Protein 1PCL (pdb70)

Structure (mmCIF, N/CA/C/O backbone):
data_1PCL
#
_entry.id   1PCL
#
_cell.length_a   38.790
_cell.length_b   91.140
_cell.length_c   102.990
_cell.angle_alpha   90.00
_cell.angle_beta   90.00
_cell.angle_gamma   90.00
#
_symmetry.space_group_name_H-M   'P 21 21 21'
#
loop_
_atom_site.group_PDB
_atom_site.id
_atom_site.type_symbol
_atom_site.label_atom_id
_atom_site.label_alt_id
_atom_site.label_comp_id
_atom_site.label_asym_id
_atom_site.label_entity_id
_atom_site.label_seq_id
_atom_site.pdbx_PDB_ins_code
_atom_site.Cartn_x
_atom_site.Cartn_y
_atom_site.Cartn_z
_atom_site.occupancy
_atom_site.B_iso_or_equiv
_atom_site.auth_seq_id
_atom_site.auth_comp_id
_atom_site.auth_asym_id
_atom_site.auth_atom_id
_atom_site.pdbx_PDB_model_num
ATOM 1 C CA . ALA A 1 1 ? -15.110 44.382 14.868 1.00 31.00 1 ALA A CA 1
ATOM 2 C CA . VAL A 1 2 ? -12.908 43.248 17.771 1.00 26.54 2 VAL A CA 1
ATOM 3 C CA . GLU A 1 3 ? -10.396 41.819 15.285 1.00 23.49 3 GLU A CA 1
ATOM 4 C CA . THR A 1 4 ? -10.022 45.378 13.994 1.00 16.61 4 THR A CA 1
ATOM 5 C CA . ASP A 1 5 ? -9.525 46.908 17.414 1.00 16.33 5 ASP A CA 1
ATOM 6 C CA . ALA A 1 6 ? -6.196 48.595 18.164 1.00 12.66 6 ALA A CA 1
ATOM 7 C CA . ALA A 1 7 ? -4.363 49.020 21.476 1.00 6.57 7 ALA A CA 1
ATOM 8 C CA . THR A 1 8 ? -5.959 51.825 23.493 1.00 8.34 8 THR A CA 1
ATOM 9 C CA . THR A 1 9 ? -3.881 51.515 26.700 1.00 4.32 9 THR A CA 1
ATOM 10 C CA . GLY A 1 10 ? -0.184 51.565 27.616 1.00 5.29 10 GLY A CA 1
ATOM 11 C CA . TRP A 1 11 ? 3.026 52.063 25.650 1.00 4.22 11 TRP A CA 1
ATOM 12 C CA . ALA A 1 12 ? 1.584 50.148 22.683 1.00 2.01 12 ALA A CA 1
ATOM 13 C CA . THR A 1 13 ? -0.470 53.314 21.986 1.00 7.35 13 THR A CA 1
ATOM 14 C CA . GLN A 1 14 ? 2.696 55.392 21.508 1.00 7.17 14 GLN A CA 1
ATOM 15 C CA . ASN A 1 15 ? 5.021 55.635 18.485 1.00 12.44 15 ASN A CA 1
ATOM 16 C CA . GLY A 1 16 ? 1.904 55.920 16.349 1.00 14.14 16 GLY A CA 1
ATOM 17 C CA . GLY A 1 17 ? -0.061 53.151 18.086 1.00 10.06 17 GLY A CA 1
ATOM 18 C CA . THR A 1 18 ? -0.495 49.400 17.588 1.00 6.91 18 THR A CA 1
ATOM 19 C CA . THR A 1 19 ? -3.158 48.386 15.079 1.00 6.52 19 THR A CA 1
ATOM 20 C CA . GLY A 1 20 ? -1.835 45.005 13.908 1.00 8.63 20 GLY A CA 1
ATOM 21 C CA . GLY A 1 21 ? -3.347 43.951 10.589 1.00 9.02 21 GLY A CA 1
ATOM 22 C CA . ALA A 1 22 ? -6.528 45.989 11.100 1.00 11.82 22 ALA A CA 1
ATOM 23 C CA . LY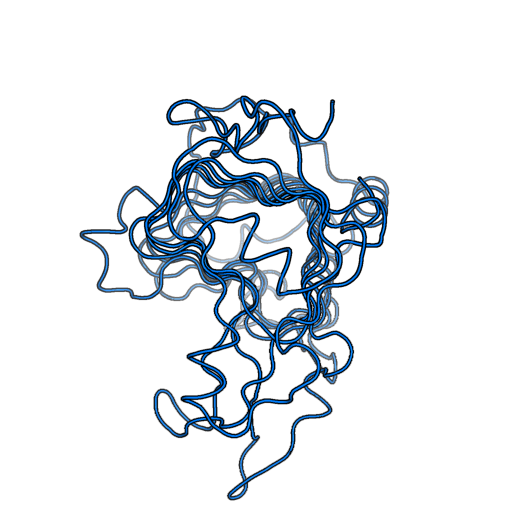S A 1 23 ? -6.486 47.425 7.567 1.00 15.28 23 LYS A CA 1
ATOM 24 C CA . ALA A 1 24 ? -6.623 43.950 6.037 1.00 12.11 24 ALA A CA 1
ATOM 25 C CA . ALA A 1 25 ? -9.190 43.334 3.298 1.00 21.24 25 ALA A CA 1
ATOM 26 C CA . LYS A 1 26 ? -10.326 40.062 4.882 1.00 25.62 26 LYS A CA 1
ATOM 27 C CA . ALA A 1 27 ? -9.500 37.811 7.876 1.00 19.80 27 ALA A CA 1
ATOM 28 C CA . VAL A 1 28 ? -8.391 34.186 7.374 1.00 14.94 28 VAL A CA 1
ATOM 29 C CA . GLU A 1 29 ? -9.431 31.337 9.700 1.00 14.43 29 GLU A CA 1
ATOM 30 C CA . VAL A 1 30 ? -6.943 28.599 10.534 1.00 12.42 30 VAL A CA 1
ATOM 31 C CA . LYS A 1 31 ? -7.348 25.247 12.321 1.00 14.37 31 LYS A CA 1
ATOM 32 C CA . ASN A 1 32 ? -3.929 23.688 11.813 1.00 10.21 32 ASN A CA 1
ATOM 33 C CA . ILE A 1 33 ? -0.239 24.535 11.490 1.00 13.77 33 ILE A CA 1
ATOM 34 C CA . SER A 1 34 ? -0.171 24.317 7.670 1.00 18.57 34 SER A CA 1
ATOM 35 C CA . ASP A 1 35 ? -2.969 26.841 7.243 1.00 15.89 35 ASP A CA 1
ATOM 36 C CA . PHE A 1 36 ? -1.393 29.025 9.921 1.00 11.77 36 PHE A CA 1
ATOM 37 C CA . LYS A 1 37 ? 2.009 29.337 8.244 1.00 15.12 37 LYS A CA 1
ATOM 38 C CA . LYS A 1 38 ? 0.374 29.893 4.829 1.00 15.67 38 LYS A CA 1
ATOM 39 C CA . ALA A 1 39 ? -1.805 32.674 6.244 1.00 11.16 39 ALA A CA 1
ATOM 40 C CA . LEU A 1 40 ? 1.280 34.367 7.716 1.00 11.07 40 LEU A CA 1
ATOM 41 C CA . ASN A 1 41 ? 2.846 34.295 4.239 1.00 9.55 41 ASN A CA 1
ATOM 42 C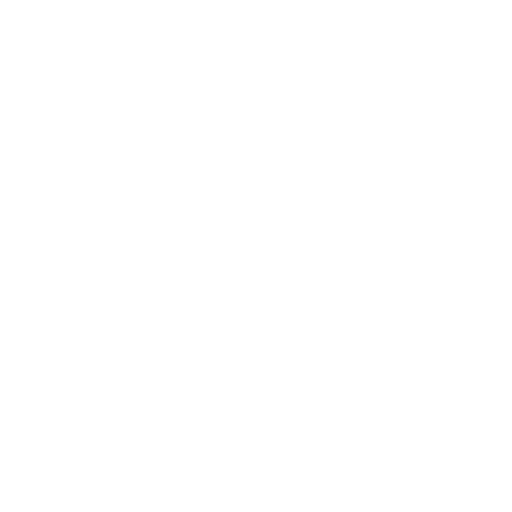 CA . GLY A 1 42 ? 6.381 34.253 5.604 1.00 7.71 42 GLY A CA 1
ATOM 43 C CA . THR A 1 43 ? 7.722 37.787 5.966 1.00 6.72 43 THR A CA 1
ATOM 44 C CA . ASP A 1 44 ? 4.817 39.558 4.267 1.00 5.52 44 ASP A CA 1
ATOM 45 C CA . SER A 1 45 ? 4.526 43.038 5.839 1.00 2.87 45 SER A CA 1
ATOM 46 C CA . SER A 1 46 ? 1.058 43.470 4.348 1.00 6.37 46 SER A CA 1
ATOM 47 C CA . ALA A 1 47 ? -1.794 43.887 6.856 1.00 9.99 47 ALA A CA 1
ATOM 48 C CA . LYS A 1 48 ? -3.142 40.473 7.869 1.00 8.83 48 LYS A CA 1
ATOM 49 C CA . ILE A 1 49 ? -5.812 39.193 10.287 1.00 9.28 49 ILE A CA 1
ATOM 50 C CA . ILE A 1 50 ? -5.630 35.514 11.266 1.00 12.40 50 ILE A CA 1
ATOM 51 C CA . LYS A 1 51 ? -8.478 34.024 13.271 1.00 15.27 51 LYS A CA 1
ATOM 52 C CA . VAL A 1 52 ? -7.559 30.808 15.085 1.00 13.25 52 VAL A CA 1
ATOM 53 C CA . THR A 1 53 ? -10.759 28.744 15.106 1.00 12.86 53 THR A CA 1
ATOM 54 C CA . GLY A 1 54 ? -9.149 25.509 16.300 1.00 13.28 54 GLY A CA 1
ATOM 55 C CA . PRO A 1 55 ? -6.209 24.319 18.479 1.00 15.23 55 PRO A CA 1
ATOM 56 C CA . ILE A 1 56 ? -2.954 24.452 16.536 1.00 12.60 56 ILE A CA 1
ATOM 57 C CA . ASP A 1 57 ? -0.429 21.727 17.298 1.00 7.93 57 ASP A CA 1
ATOM 58 C CA . ILE A 1 58 ? 2.738 23.351 15.944 1.00 5.12 58 ILE A CA 1
ATOM 59 C CA . SER A 1 59 ? 4.505 19.966 15.647 1.00 9.88 59 SER A CA 1
ATOM 60 C CA . GLY A 1 60 ? 1.780 18.858 13.251 1.00 11.37 60 GLY A CA 1
ATOM 61 C CA . GLY A 1 61 ? 1.435 15.561 15.111 1.00 12.94 61 GLY A CA 1
ATOM 62 C CA . LYS A 1 62 ? 5.116 14.729 14.664 1.00 13.64 62 LYS A CA 1
ATOM 63 C CA . ALA A 1 63 ? 7.119 14.870 17.901 1.00 11.09 63 ALA A CA 1
ATOM 64 C CA . TYR A 1 64 ? 10.576 16.455 17.646 1.00 14.86 64 TYR A CA 1
ATOM 65 C CA . THR A 1 65 ? 13.424 13.988 17.264 1.00 23.70 65 THR A CA 1
ATOM 66 C CA . SER A 1 66 ? 16.368 16.328 17.966 1.00 18.90 66 SER A CA 1
ATOM 67 C CA . PHE A 1 67 ? 17.389 19.924 18.748 1.00 18.27 67 PHE A CA 1
ATOM 68 C CA . ASP A 1 68 ? 17.865 20.822 15.089 1.00 20.66 68 ASP A CA 1
ATOM 69 C CA . ASP A 1 69 ? 14.478 19.279 14.266 1.00 13.31 69 ASP A CA 1
ATOM 70 C CA . GLN A 1 70 ? 12.748 21.239 16.996 1.00 11.89 70 GLN A CA 1
ATOM 71 C CA . LYS A 1 71 ? 14.674 24.395 16.082 1.00 14.98 71 LYS A CA 1
ATOM 72 C CA . ALA A 1 72 ? 13.660 24.075 12.447 1.00 13.93 72 ALA A CA 1
ATOM 73 C CA . ARG A 1 73 ? 10.016 23.204 13.032 1.00 13.13 73 ARG A CA 1
ATOM 74 C CA . SER A 1 74 ? 8.721 24.818 16.233 1.00 8.40 74 SER A CA 1
ATOM 75 C CA . GLN A 1 75 ? 9.802 28.427 15.847 1.00 5.60 75 GLN A CA 1
ATOM 76 C CA . ILE A 1 76 ? 6.975 30.321 14.117 1.00 7.46 76 ILE A CA 1
ATOM 77 C CA . SER A 1 77 ? 7.982 33.828 12.971 1.00 9.20 77 SER A CA 1
ATOM 78 C CA . ILE A 1 78 ? 5.223 36.435 12.922 1.00 5.38 78 ILE A CA 1
ATOM 79 C CA . PRO A 1 79 ? 5.670 39.291 10.397 1.00 4.33 79 PRO A CA 1
ATOM 80 C CA . SER A 1 80 ? 4.835 43.021 10.507 1.00 2.63 80 SER A CA 1
ATOM 81 C CA . ASN A 1 81 ? 1.260 44.335 10.621 1.00 2.43 81 ASN A CA 1
ATOM 82 C CA . THR A 1 82 ? -0.311 41.139 11.870 1.00 2.59 82 THR A CA 1
ATOM 83 C CA . THR A 1 83 ? -3.206 40.323 14.165 1.00 5.90 83 THR A CA 1
ATOM 84 C CA . ILE A 1 84 ? -3.723 36.764 15.428 1.00 5.76 84 ILE A CA 1
ATOM 85 C CA . ILE A 1 85 ? -6.897 36.370 17.408 1.00 5.75 85 ILE A CA 1
ATOM 86 C CA . GLY A 1 86 ? -8.419 33.203 18.804 1.00 6.13 86 GLY A CA 1
ATOM 87 C CA . VAL A 1 87 ? -12.119 32.507 18.422 1.00 11.24 87 VAL A CA 1
ATOM 88 C CA . GLY A 1 88 ? -13.611 31.943 21.852 1.00 15.93 88 GLY A CA 1
ATOM 89 C CA . SER A 1 89 ? -11.702 29.174 23.598 1.00 12.74 89 SER A CA 1
ATOM 90 C CA . ASN A 1 90 ? -10.293 27.650 20.397 1.00 9.31 90 ASN A CA 1
ATOM 91 C CA . GLY A 1 91 ? -7.059 29.653 20.026 1.00 8.18 91 GLY A CA 1
ATOM 92 C CA . LYS A 1 92 ? -4.742 27.087 21.645 1.00 8.58 92 LYS A CA 1
ATOM 93 C CA . PHE A 1 93 ? -1.084 26.631 20.667 1.00 7.84 93 PHE A CA 1
ATOM 94 C CA . THR A 1 94 ? 1.026 23.638 21.635 1.00 5.63 94 THR A CA 1
ATOM 95 C CA . ASN A 1 95 ? 4.545 22.367 20.970 1.00 8.35 95 ASN A CA 1
ATOM 96 C CA . GLY A 1 96 ? 6.176 25.552 19.717 1.00 8.95 96 GLY A CA 1
ATOM 97 C CA . SER A 1 97 ? 7.121 29.221 20.021 1.00 7.57 97 SER A CA 1
ATOM 98 C CA . LEU A 1 98 ? 5.681 32.420 18.567 1.00 7.36 98 LEU A CA 1
ATOM 99 C CA . VAL A 1 99 ? 8.608 34.618 17.488 1.00 3.74 99 VAL A CA 1
ATOM 100 C CA . ILE A 1 100 ? 8.052 38.320 16.901 1.00 4.11 100 ILE A CA 1
ATOM 101 C CA . LYS A 1 101 ? 11.517 39.288 15.698 1.00 3.84 101 LYS A CA 1
ATOM 102 C CA . GLY A 1 102 ? 12.633 42.424 13.890 1.00 5.28 102 GLY A CA 1
ATOM 103 C CA . VAL A 1 103 ? 9.069 43.409 13.082 1.00 3.92 103 VAL A CA 1
ATOM 104 C CA . LYS A 1 104 ? 6.594 46.159 13.924 1.00 10.07 104 LYS A CA 1
ATOM 105 C CA . ASN A 1 105 ? 2.908 46.574 14.796 1.00 5.32 105 ASN A CA 1
ATOM 106 C CA . VAL A 1 106 ? 1.690 43.134 15.931 1.00 4.02 106 VAL A CA 1
ATOM 107 C CA . ILE A 1 107 ? -1.331 42.114 17.957 1.00 4.97 107 ILE A CA 1
ATOM 108 C CA . LEU A 1 108 ? -1.896 38.816 19.744 1.00 6.70 108 LEU A CA 1
ATOM 109 C CA . ARG A 1 109 ? -5.248 38.366 21.466 1.00 6.54 109 ARG A CA 1
ATOM 110 C CA . ASN A 1 110 ? -7.343 35.691 23.138 1.00 6.27 110 ASN A CA 1
ATOM 111 C CA . LEU A 1 111 ? -4.796 32.866 22.758 1.00 7.35 111 LEU A CA 1
ATOM 112 C CA . TYR A 1 112 ? -3.641 30.029 25.056 1.00 6.91 112 TYR A CA 1
ATOM 113 C CA . ILE A 1 113 ? 0.025 29.048 24.606 1.00 9.98 113 ILE A CA 1
ATOM 114 C CA . GLU A 1 114 ? 1.340 26.008 26.424 1.00 7.20 114 GLU A CA 1
ATOM 115 C CA . THR A 1 115 ? 5.091 26.342 26.950 1.00 4.49 115 THR A CA 1
ATOM 116 C CA . PRO A 1 116 ? 7.230 24.159 24.641 1.00 6.16 116 PRO A CA 1
ATOM 117 C CA . VAL A 1 117 ? 9.308 21.319 26.007 1.00 9.02 117 VAL A CA 1
ATOM 118 C CA . ASP A 1 118 ? 12.901 21.137 24.829 1.00 11.17 118 ASP A CA 1
ATOM 119 C CA . VAL A 1 119 ? 13.461 17.518 23.550 1.00 17.47 119 VAL A CA 1
ATOM 120 C CA . ALA A 1 120 ? 17.231 17.832 23.971 1.00 19.25 120 ALA A CA 1
ATOM 121 C CA . PRO A 1 121 ? 18.127 19.880 27.081 1.00 23.50 121 PRO A CA 1
ATOM 122 C CA . HIS A 1 122 ? 21.731 21.281 26.798 1.00 33.20 122 HIS A CA 1
ATOM 123 C CA . TYR A 1 123 ? 24.032 21.163 29.866 1.00 33.86 123 TYR A CA 1
ATOM 124 C CA . GLU A 1 124 ? 26.290 23.525 31.870 1.00 37.58 124 GLU A CA 1
ATOM 125 C CA . SER A 1 125 ? 25.884 26.499 29.476 1.00 42.23 125 SER A CA 1
ATOM 126 C CA . GLY A 1 126 ? 24.714 28.446 32.434 1.00 42.09 126 GLY A CA 1
ATOM 127 C CA . ASP A 1 127 ? 24.780 25.485 34.802 1.00 38.31 127 ASP A CA 1
ATOM 128 C CA . GLY A 1 128 ? 22.923 22.269 35.133 1.00 32.07 128 GLY A CA 1
ATOM 129 C CA . TRP A 1 129 ? 20.349 21.597 32.452 1.00 28.26 129 TRP A CA 1
ATOM 130 C CA . ASN A 1 130 ? 18.242 24.223 30.692 1.00 24.26 130 ASN A CA 1
ATOM 131 C CA . ALA A 1 131 ? 15.972 24.358 27.652 1.00 18.19 131 ALA A CA 1
ATOM 132 C CA . GLU A 1 132 ? 16.459 26.844 24.834 1.00 14.39 132 GLU A CA 1
ATOM 133 C CA . TRP A 1 133 ? 12.863 27.594 23.732 1.00 11.03 133 TRP A CA 1
ATOM 134 C CA . ASP A 1 134 ? 10.237 29.936 25.191 1.00 8.84 134 ASP A CA 1
ATOM 135 C CA . ALA A 1 135 ? 6.463 30.293 24.746 1.00 6.51 135 ALA A CA 1
ATOM 136 C CA . ALA A 1 136 ? 6.644 33.772 23.130 1.00 6.58 136 ALA A CA 1
ATOM 137 C CA . VAL A 1 137 ? 9.498 36.131 22.139 1.00 6.56 137 VAL A CA 1
ATOM 138 C CA . ILE A 1 138 ? 9.577 39.842 21.283 1.00 4.65 138 ILE A CA 1
ATOM 139 C CA . ASP A 1 139 ? 13.026 40.308 19.750 1.00 6.04 139 ASP A CA 1
ATOM 140 C CA . ASN A 1 140 ? 13.912 43.721 18.314 1.00 6.27 140 ASN A CA 1
ATOM 141 C CA . SER A 1 141 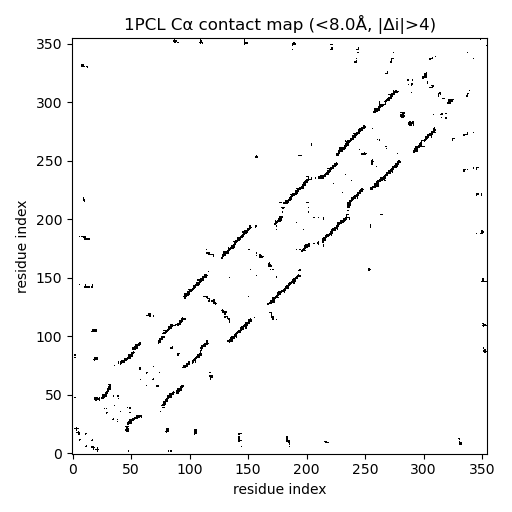? 10.263 44.538 17.554 1.00 3.39 141 SER A CA 1
ATOM 142 C CA . THR A 1 142 ? 8.177 47.640 18.322 1.00 4.45 142 THR A CA 1
ATOM 143 C CA . ASN A 1 143 ? 4.460 48.271 18.902 1.00 6.85 143 ASN A CA 1
ATOM 144 C CA . VAL A 1 144 ? 3.294 44.875 20.131 1.00 5.43 144 VAL A CA 1
ATOM 145 C CA . TRP A 1 145 ? 0.041 44.234 22.009 1.00 2.93 145 TRP A CA 1
ATOM 146 C CA . VAL A 1 146 ? -0.414 40.960 23.965 1.00 2.64 146 VAL A CA 1
ATOM 147 C CA . ASP A 1 147 ? -3.984 40.871 25.274 1.00 3.06 147 ASP A CA 1
ATOM 148 C CA . HIS A 1 148 ? -6.108 38.139 26.878 1.00 2.00 148 HIS A CA 1
ATOM 149 C CA . VAL A 1 149 ? -3.332 35.586 26.472 1.00 3.80 149 VAL A CA 1
ATOM 150 C CA . THR A 1 150 ? -2.728 32.623 28.791 1.00 3.50 150 THR A CA 1
ATOM 151 C CA . ILE A 1 151 ? 0.716 31.024 28.937 1.00 2.00 151 ILE A CA 1
ATOM 152 C CA . SER A 1 152 ? 1.103 27.969 31.147 1.00 5.58 152 SER A CA 1
ATOM 153 C CA . ASP A 1 153 ? 3.174 24.789 31.473 1.00 8.43 153 ASP A CA 1
ATOM 154 C CA . GLY A 1 154 ? -0.145 23.006 30.958 1.00 11.00 154 GLY A CA 1
ATOM 155 C CA . SER A 1 155 ? 0.149 19.238 30.784 1.00 17.21 155 SER A CA 1
ATOM 156 C CA . PHE A 1 156 ? 3.877 19.188 31.480 1.00 15.39 156 PHE A CA 1
ATOM 157 C CA . THR A 1 157 ? 4.418 20.947 34.766 1.00 13.69 157 THR A CA 1
ATOM 158 C CA . ASP A 1 158 ? 7.929 21.018 36.277 1.00 16.76 158 ASP A CA 1
ATOM 159 C CA . ASP A 1 159 ? 7.200 18.350 38.861 1.00 22.24 159 ASP A CA 1
ATOM 160 C CA . LYS A 1 160 ? 7.198 15.939 35.895 1.00 23.16 160 LYS A CA 1
ATOM 161 C CA . TYR A 1 161 ? 10.839 16.707 34.980 1.00 24.49 161 TYR A CA 1
ATOM 162 C CA . THR A 1 162 ? 13.265 13.733 34.942 1.00 30.21 162 THR A CA 1
ATOM 163 C CA . THR A 1 163 ? 16.863 13.380 36.029 1.00 34.63 163 THR A CA 1
ATOM 164 C CA . LYS A 1 164 ? 20.053 12.782 34.042 1.00 34.88 164 LYS A CA 1
ATOM 165 C CA . ASP A 1 165 ? 23.588 12.461 35.383 1.00 37.72 165 ASP A CA 1
ATOM 166 C CA . GLY A 1 166 ? 22.127 13.032 38.817 1.00 35.45 166 GLY A CA 1
ATOM 167 C CA . GLU A 1 167 ? 20.786 16.417 37.818 1.00 33.81 167 GLU A CA 1
ATOM 168 C CA . LYS A 1 168 ? 17.337 17.890 37.131 1.00 29.74 168 LYS A CA 1
ATOM 169 C CA . TYR A 1 169 ? 16.673 17.514 33.404 1.00 20.96 169 TYR A CA 1
ATOM 170 C CA . VAL A 1 170 ? 15.028 20.930 32.738 1.00 18.35 170 VAL A CA 1
ATOM 171 C CA . GLN A 1 171 ? 12.937 21.122 29.574 1.00 15.25 171 GLN A CA 1
ATOM 172 C CA . HIS A 1 172 ? 11.192 24.491 30.045 1.00 11.76 172 HIS A CA 1
ATOM 173 C CA . ASP A 1 173 ? 12.646 27.990 29.675 1.00 12.57 173 ASP A CA 1
ATOM 174 C CA . GLY A 1 174 ? 10.911 31.385 29.550 1.00 7.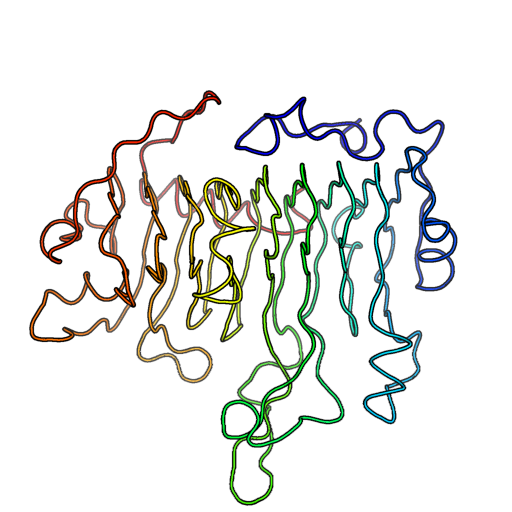88 174 GLY A CA 1
ATOM 175 C CA . ALA A 1 175 ? 7.235 32.139 29.081 1.00 4.41 175 ALA A CA 1
ATOM 176 C CA . LEU A 1 176 ? 7.662 35.529 27.386 1.00 5.67 176 LEU A CA 1
ATOM 177 C CA . ASP A 1 177 ? 10.972 37.209 26.554 1.00 6.83 177 ASP A CA 1
ATOM 178 C CA . ILE A 1 178 ? 11.276 40.871 25.506 1.00 3.61 178 ILE A CA 1
ATOM 179 C CA . LYS A 1 179 ? 14.723 41.922 24.336 1.00 6.33 179 LYS A CA 1
ATOM 180 C CA . LYS A 1 180 ? 17.121 43.601 21.923 1.00 4.88 180 LYS A CA 1
ATOM 181 C CA . GLY A 1 181 ? 15.748 47.090 21.417 1.00 3.70 181 GLY A CA 1
ATOM 182 C CA . SER A 1 182 ? 12.090 46.028 21.612 1.00 4.64 182 SER A CA 1
ATOM 183 C CA . ASP A 1 183 ? 9.838 48.871 22.695 1.00 4.93 183 ASP A CA 1
ATOM 184 C CA . TYR A 1 184 ? 6.256 50.144 22.955 1.00 8.03 184 TYR A CA 1
ATOM 185 C CA . VAL A 1 185 ? 4.626 47.047 24.457 1.00 5.26 185 VAL A CA 1
ATOM 186 C CA . THR A 1 186 ? 1.359 46.536 26.322 1.00 5.14 186 THR A CA 1
ATOM 187 C CA . ILE A 1 187 ? 0.375 43.284 27.991 1.00 4.70 187 ILE A CA 1
ATOM 188 C CA . SER A 1 188 ? -3.175 43.287 29.297 1.00 2.00 188 SER A CA 1
ATOM 189 C CA . TYR A 1 189 ? -5.837 40.926 30.652 1.00 4.30 189 TYR A CA 1
ATOM 190 C CA . SER A 1 190 ? -3.439 38.016 30.423 1.00 2.01 190 SER A CA 1
ATOM 191 C CA . ARG A 1 191 ? -2.624 35.133 32.716 1.00 2.01 191 ARG A CA 1
ATOM 192 C CA . PHE A 1 192 ? 0.858 33.791 33.314 1.00 5.23 192 PHE A CA 1
ATOM 193 C CA . GLU A 1 193 ? 0.637 30.700 35.520 1.00 7.20 193 GLU A CA 1
ATOM 194 C CA . LEU A 1 194 ? 2.384 27.489 36.527 1.00 7.14 194 LEU A CA 1
ATOM 195 C CA . HIS A 1 195 ? 5.873 28.320 35.330 1.00 4.82 195 HIS A CA 1
ATOM 196 C CA . ASP A 1 196 ? 9.374 28.925 36.711 1.00 6.42 196 ASP A CA 1
ATOM 197 C CA . LYS A 1 197 ? 11.391 31.600 34.822 1.00 7.29 197 LYS A CA 1
ATOM 198 C CA . THR A 1 198 ? 8.478 33.691 33.472 1.00 4.32 198 THR A CA 1
ATOM 199 C CA . ILE A 1 199 ? 9.141 37.212 31.933 1.00 7.09 199 ILE A CA 1
ATOM 200 C CA . LEU A 1 200 ? 12.647 38.436 31.089 1.00 5.73 200 LEU A CA 1
ATOM 201 C CA . ILE A 1 201 ? 12.973 41.966 29.740 1.00 2.24 201 ILE A CA 1
ATOM 202 C CA . GLY A 1 202 ? 16.560 42.782 28.812 1.00 2.01 202 GLY A CA 1
ATOM 203 C CA . HIS A 1 203 ? 18.717 39.769 28.025 1.00 8.18 203 HIS A CA 1
ATOM 204 C CA . SER A 1 204 ? 22.176 41.132 28.890 1.00 7.70 204 SER A CA 1
ATOM 205 C CA . ASP A 1 205 ? 23.573 43.719 31.294 1.00 16.95 205 ASP A CA 1
ATOM 206 C CA . SER A 1 206 ? 26.039 44.689 28.576 1.00 14.23 206 SER A CA 1
ATOM 207 C CA . ASN A 1 207 ? 23.405 45.501 25.923 1.00 11.62 207 ASN A CA 1
ATOM 208 C CA . GLY A 1 208 ? 23.092 49.098 27.135 1.00 11.79 208 GLY A CA 1
ATOM 209 C CA . SER A 1 209 ? 23.881 50.621 23.734 1.00 17.37 209 SER A CA 1
ATOM 210 C CA . GLN A 1 210 ? 20.804 48.990 22.165 1.00 10.59 210 GLN A CA 1
ATOM 211 C CA . ASP A 1 211 ? 18.502 48.686 25.200 1.00 4.53 211 ASP A CA 1
ATOM 212 C CA . SER A 1 212 ? 18.864 52.008 27.012 1.00 7.87 212 SER A CA 1
ATOM 213 C CA . GLY A 1 213 ? 15.736 54.113 26.856 1.00 9.15 213 GLY A CA 1
ATOM 214 C CA . LYS A 1 214 ? 13.745 51.316 25.194 1.00 8.50 214 LYS A CA 1
ATOM 215 C CA . LEU A 1 215 ? 12.107 48.171 26.606 1.00 5.25 215 LEU A CA 1
ATOM 216 C CA . ARG A 1 216 ? 9.129 50.185 27.816 1.00 6.44 216 ARG A CA 1
ATOM 217 C CA . VAL A 1 217 ? 6.323 47.785 28.738 1.00 4.35 217 VAL A CA 1
ATOM 218 C CA . THR A 1 218 ? 2.921 48.276 30.386 1.00 4.85 218 THR A CA 1
ATOM 219 C CA . PHE A 1 219 ? 1.231 45.548 32.431 1.00 3.48 219 PHE A CA 1
ATOM 220 C CA . HIS A 1 220 ? -2.388 45.930 33.472 1.00 3.45 220 HIS A CA 1
ATOM 221 C CA . ASN A 1 221 ? -5.256 43.689 34.521 1.00 2.00 221 ASN A CA 1
ATOM 222 C CA . ASN A 1 222 ? -2.992 40.630 34.350 1.00 4.56 222 ASN A CA 1
ATOM 223 C CA . VAL A 1 223 ? -2.684 37.689 36.740 1.00 6.32 223 VAL A CA 1
ATOM 224 C CA . PHE A 1 224 ? 0.563 36.016 37.811 1.00 6.62 224 PHE A CA 1
ATOM 225 C CA . ASP A 1 225 ? -0.306 32.767 39.510 1.00 7.87 225 ASP A CA 1
ATOM 226 C CA . ARG A 1 226 ? 2.186 30.157 40.710 1.00 6.58 226 ARG A CA 1
ATOM 227 C CA . VAL A 1 227 ? 5.162 31.461 38.733 1.00 5.05 227 VAL A CA 1
ATOM 228 C CA . THR A 1 228 ? 8.473 31.294 40.608 1.00 11.03 228 THR A CA 1
ATOM 229 C CA . GLU A 1 229 ? 10.277 34.381 39.329 1.00 7.51 229 GLU A CA 1
ATOM 230 C CA . ARG A 1 230 ? 10.498 37.190 36.753 1.00 6.56 230 ARG A CA 1
ATOM 231 C CA . ALA A 1 231 ? 7.113 38.967 36.797 1.00 5.43 231 ALA A CA 1
ATOM 232 C CA . PRO A 1 232 ? 9.044 40.714 35.331 1.00 4.92 232 PRO A CA 1
ATOM 233 C CA . ARG A 1 233 ? 12.804 40.833 35.730 1.00 8.67 233 ARG A CA 1
ATOM 234 C CA . VAL A 1 234 ? 14.141 43.887 33.902 1.00 5.95 234 VAL A CA 1
ATOM 235 C CA . ARG A 1 235 ? 17.433 45.344 32.657 1.00 2.00 235 ARG A CA 1
ATOM 236 C CA . PHE A 1 236 ? 17.404 48.805 31.059 1.00 3.81 236 PHE A CA 1
ATOM 237 C CA . GLY A 1 237 ? 13.606 48.778 30.781 1.00 6.01 237 GLY A CA 1
ATOM 238 C CA . SER A 1 238 ? 11.057 51.023 32.364 1.00 6.36 238 SER A CA 1
ATOM 239 C CA . ILE A 1 239 ? 8.059 49.070 33.554 1.00 3.48 239 ILE A CA 1
ATOM 240 C CA . HIS A 1 240 ? 4.646 50.348 34.553 1.00 2.00 240 HIS A CA 1
ATOM 241 C CA . ALA A 1 241 ? 2.446 47.752 36.244 1.00 2.47 241 ALA A CA 1
ATOM 242 C CA . TYR A 1 242 ? -1.027 48.691 37.494 1.00 5.25 242 TYR A CA 1
ATOM 243 C CA . ASN A 1 243 ? -4.079 46.741 38.602 1.00 5.26 243 ASN A CA 1
ATOM 244 C CA . ASN A 1 244 ? -2.427 43.313 38.493 1.00 3.20 244 ASN A CA 1
ATOM 245 C CA . VAL A 1 245 ? -2.841 40.306 40.770 1.00 4.46 245 VAL A CA 1
ATOM 246 C CA . TYR A 1 246 ? 0.094 38.260 42.085 1.00 2.46 246 TYR A CA 1
ATOM 247 C CA . LEU A 1 247 ? -0.712 34.869 43.629 1.00 5.47 247 LEU A CA 1
ATOM 248 C CA . GLY A 1 248 ? 1.929 32.680 45.215 1.00 6.00 248 GLY A CA 1
ATOM 249 C CA . ASP A 1 249 ? 3.332 30.579 48.031 1.00 9.24 249 ASP A CA 1
ATOM 250 C CA . VAL A 1 250 ? 6.978 30.417 49.073 1.00 9.48 250 VAL A CA 1
ATOM 251 C CA . LYS A 1 251 ? 6.240 26.902 50.346 1.00 14.82 251 LYS A CA 1
ATOM 252 C CA . HIS A 1 252 ? 4.674 25.708 47.069 1.00 12.48 252 HIS A CA 1
ATOM 253 C CA . SER A 1 253 ? 5.958 22.268 46.095 1.00 18.65 253 SER A CA 1
ATOM 254 C CA . VAL A 1 254 ? 6.128 22.802 42.314 1.00 16.38 254 VAL A CA 1
ATOM 255 C CA . TYR A 1 255 ? 6.465 26.538 41.655 1.00 10.79 255 TYR A CA 1
ATOM 256 C CA . PRO A 1 256 ? 7.759 28.140 44.905 1.00 12.06 256 PRO A CA 1
ATOM 257 C CA . TYR A 1 257 ? 7.467 31.934 44.974 1.00 9.09 257 TYR A CA 1
ATOM 258 C CA . LEU A 1 258 ? 10.868 33.596 44.831 1.00 7.80 258 LEU A CA 1
ATOM 259 C CA . TYR A 1 259 ? 10.123 37.219 43.833 1.00 5.35 259 TYR A CA 1
ATOM 260 C CA . SER A 1 260 ? 7.927 39.233 41.483 1.00 2.80 260 SER A CA 1
ATOM 261 C CA . PHE A 1 261 ? 9.904 42.274 40.401 1.00 2.73 261 PHE A CA 1
ATOM 262 C CA . GLY A 1 262 ? 13.567 41.655 39.562 1.00 3.78 262 GLY A CA 1
ATOM 263 C CA . LEU A 1 263 ? 15.489 44.944 39.453 1.00 6.34 263 LEU A CA 1
ATOM 264 C CA . GLY A 1 264 ? 18.408 44.454 37.098 1.00 7.93 264 GLY A CA 1
ATOM 265 C CA . THR A 1 265 ? 20.975 46.910 35.705 1.00 8.51 265 THR A CA 1
ATOM 266 C CA . SER A 1 266 ? 19.254 50.211 34.838 1.00 8.95 266 SER A CA 1
ATOM 267 C CA . GLY A 1 267 ? 15.846 48.623 35.402 1.00 3.88 267 GLY A CA 1
ATOM 268 C CA . SER A 1 268 ? 13.025 50.810 36.701 1.00 4.05 268 SER A CA 1
ATOM 269 C CA . ILE A 1 269 ? 9.641 49.679 37.970 1.00 3.94 269 ILE A CA 1
ATOM 270 C CA . LEU A 1 270 ? 6.559 51.727 38.857 1.00 3.88 270 LEU A CA 1
ATOM 271 C CA . SER A 1 271 ? 3.948 49.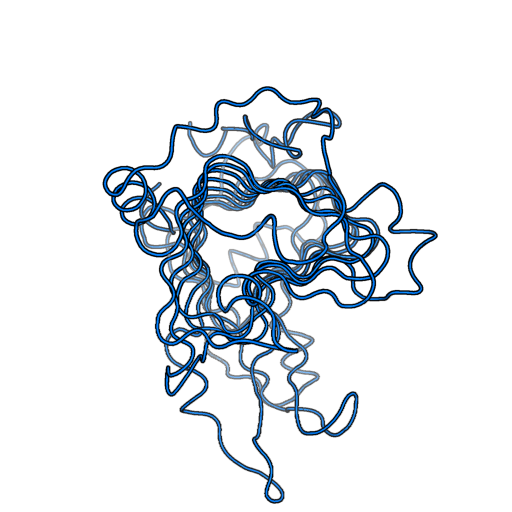632 40.642 1.00 3.35 271 SER A CA 1
ATOM 272 C CA . GLU A 1 272 ? 0.458 50.987 41.255 1.00 5.33 272 GLU A CA 1
ATOM 273 C CA . SER A 1 273 ? -2.605 49.388 42.780 1.00 2.37 273 SER A CA 1
ATOM 274 C CA . ASN A 1 274 ? -1.588 45.764 42.435 1.00 3.15 274 ASN A CA 1
ATOM 275 C CA . SER A 1 275 ? -2.6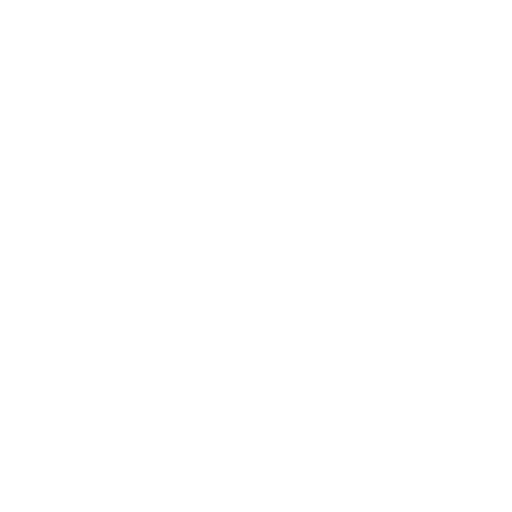57 42.907 44.699 1.00 4.71 275 SER A CA 1
ATOM 276 C CA . PHE A 1 276 ? -0.120 40.508 46.166 1.00 5.76 276 PHE A CA 1
ATOM 277 C CA . THR A 1 277 ? -1.419 37.444 47.955 1.00 7.12 277 THR A CA 1
ATOM 278 C CA . LEU A 1 278 ? 1.721 35.530 48.875 1.00 9.81 278 LEU A CA 1
ATOM 279 C CA . SER A 1 279 ? 1.878 33.098 51.779 1.00 13.63 279 SER A CA 1
ATOM 280 C CA . ASN A 1 280 ? 4.911 31.975 53.772 1.00 12.75 280 ASN A CA 1
ATOM 281 C CA . LEU A 1 281 ? 7.093 34.975 52.856 1.00 11.53 281 LEU A CA 1
ATOM 282 C CA . LYS A 1 282 ? 10.348 35.269 54.782 1.00 14.74 282 LYS A CA 1
ATOM 283 C CA . SER A 1 283 ? 12.839 37.998 55.699 1.00 18.17 283 SER A CA 1
ATOM 284 C CA . ILE A 1 284 ? 15.857 38.253 53.438 1.00 24.12 284 ILE A CA 1
AT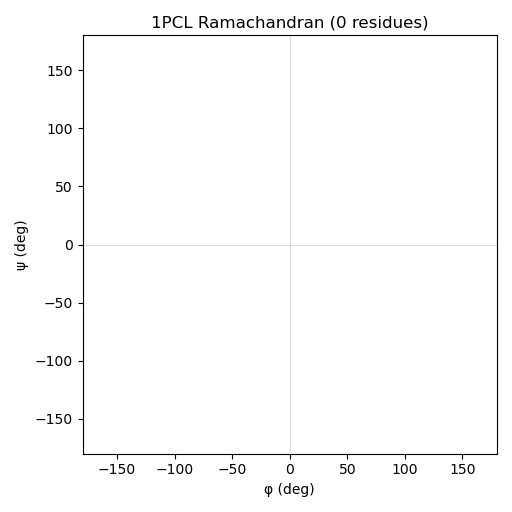OM 285 C CA . ASP A 1 285 ? 18.908 40.103 54.802 1.00 24.34 285 ASP A CA 1
ATOM 286 C CA . GLY A 1 286 ? 16.871 40.941 57.894 1.00 10.56 286 GLY A CA 1
ATOM 287 C CA . LYS A 1 287 ? 14.422 43.082 55.898 1.00 9.79 287 LYS A CA 1
ATOM 288 C CA . ASN A 1 288 ? 10.635 42.843 56.214 1.00 10.38 288 ASN A CA 1
ATOM 289 C CA . PRO A 1 289 ? 9.285 39.685 54.595 1.00 10.86 289 PRO A CA 1
ATOM 290 C CA . GLU A 1 290 ? 7.235 41.785 52.162 1.00 11.90 290 GLU A CA 1
ATOM 291 C CA . CYS A 1 291 ? 10.487 43.127 50.738 1.00 11.18 291 CYS A CA 1
ATOM 292 C CA . SER A 1 292 ? 10.964 39.745 49.032 1.00 11.88 292 SER A CA 1
ATOM 293 C CA . ILE A 1 293 ? 8.460 40.943 46.411 1.00 6.87 293 ILE A CA 1
ATOM 294 C CA . VAL A 1 294 ? 11.230 43.110 44.924 1.00 4.49 294 VAL A CA 1
ATOM 295 C CA . LYS A 1 295 ? 14.560 41.479 44.104 1.00 9.21 295 LYS A CA 1
ATOM 296 C CA . GLN A 1 296 ? 17.383 43.999 43.885 1.00 13.32 296 GLN A CA 1
ATOM 297 C CA . PHE A 1 297 ? 19.897 42.554 41.441 1.00 11.31 297 PHE A CA 1
ATOM 298 C CA . ASN A 1 298 ? 21.771 45.628 40.206 1.00 9.18 298 ASN A CA 1
ATOM 299 C CA . SER A 1 299 ? 19.186 48.454 40.609 1.00 7.09 299 SER A CA 1
ATOM 300 C CA . LYS A 1 300 ? 17.033 50.086 43.355 1.00 7.77 300 LYS A CA 1
ATOM 301 C CA . VAL A 1 301 ? 14.655 52.216 41.258 1.00 5.28 301 VAL A CA 1
ATOM 302 C CA . PHE A 1 302 ? 11.130 51.125 42.204 1.00 7.43 302 PHE A CA 1
ATOM 303 C CA . SER A 1 303 ? 8.022 52.839 43.558 1.00 11.40 303 SER A CA 1
ATOM 304 C CA . ASP A 1 304 ? 4.685 51.480 44.727 1.00 11.38 304 ASP A CA 1
ATOM 305 C CA . LYS A 1 305 ? 1.434 53.265 45.457 1.00 13.09 305 LYS A CA 1
ATOM 306 C CA . GLY A 1 306 ? -1.936 51.814 46.425 1.00 7.30 306 GLY A CA 1
ATOM 307 C CA . SER A 1 307 ? -1.162 48.096 46.404 1.00 3.89 307 SER A CA 1
ATOM 308 C CA . LEU A 1 308 ? -2.528 45.470 48.785 1.00 6.78 308 LEU A CA 1
ATOM 309 C CA . VAL A 1 309 ? -0.210 42.900 50.314 1.00 6.83 309 VAL A CA 1
ATOM 310 C CA . ASN A 1 310 ? -2.124 39.946 51.726 1.00 13.07 310 ASN A CA 1
ATOM 311 C CA . GLY A 1 311 ? -5.181 42.167 52.224 1.00 14.68 311 GLY A CA 1
ATOM 312 C CA . SER A 1 312 ? -3.392 45.048 53.915 1.00 14.41 312 SER A CA 1
ATOM 313 C CA . THR A 1 313 ? -2.924 48.586 52.632 1.00 16.41 313 THR A CA 1
ATOM 314 C CA . THR A 1 314 ? 0.275 48.637 54.673 1.00 15.16 314 THR A CA 1
ATOM 315 C CA . THR A 1 315 ? 2.634 47.047 52.162 1.00 9.49 315 THR A CA 1
ATOM 316 C CA . LYS A 1 316 ? 5.976 47.871 53.811 1.00 7.00 316 LYS A CA 1
ATOM 317 C CA . LEU A 1 317 ? 7.488 48.161 50.317 1.00 8.45 317 LEU A CA 1
ATOM 318 C CA . ASP A 1 318 ? 8.834 51.535 51.539 1.00 10.25 318 ASP A CA 1
ATOM 319 C CA . THR A 1 319 ? 11.124 49.758 54.049 1.00 5.75 319 THR A CA 1
ATOM 320 C CA . CYS A 1 320 ? 13.304 47.945 51.497 1.00 5.71 320 CYS A CA 1
ATOM 321 C CA . GLY A 1 321 ? 15.910 50.607 50.793 1.00 2.01 321 GLY A CA 1
ATOM 322 C CA . LEU A 1 322 ? 14.536 51.188 47.304 1.00 3.26 322 LEU A CA 1
ATOM 323 C CA . THR A 1 323 ? 14.990 54.550 45.607 1.00 11.23 323 THR A CA 1
ATOM 324 C CA . ALA A 1 324 ? 11.872 56.416 44.504 1.00 17.30 324 ALA A CA 1
ATOM 325 C CA . TYR A 1 325 ? 10.542 56.368 40.971 1.00 15.22 325 TYR A CA 1
ATOM 326 C CA . LYS A 1 326 ? 7.978 58.911 39.745 1.00 18.54 326 LYS A CA 1
ATOM 327 C CA . PRO A 1 327 ? 7.919 58.854 35.920 1.00 14.11 327 PRO A CA 1
ATOM 328 C CA . THR A 1 328 ? 5.759 60.884 33.583 1.00 16.32 328 THR A CA 1
ATOM 329 C CA . LEU A 1 329 ? 3.847 58.538 31.320 1.00 11.08 329 LEU A CA 1
ATOM 330 C CA . PRO A 1 330 ? 2.851 59.865 27.881 1.00 7.86 330 PRO A CA 1
ATOM 331 C CA . TYR A 1 331 ? -0.336 57.787 27.810 1.00 5.31 331 TYR A CA 1
ATOM 332 C CA . LYS A 1 332 ? -3.433 58.460 29.879 1.00 11.34 332 LYS A CA 1
ATOM 333 C CA . TYR A 1 333 ? -4.727 55.771 32.222 1.00 12.01 333 TYR A CA 1
ATOM 334 C CA . SER A 1 334 ? -6.957 55.227 35.255 1.00 19.08 334 SER A CA 1
ATOM 335 C CA . ALA A 1 335 ? -5.599 52.717 37.777 1.00 14.27 335 ALA A CA 1
ATOM 336 C CA . GLN A 1 336 ? -8.590 51.697 39.908 1.00 11.57 336 GLN A CA 1
ATOM 337 C CA . THR A 1 337 ? -8.254 51.655 43.684 1.00 9.73 337 THR A CA 1
ATOM 338 C CA . MET A 1 338 ? -7.285 48.070 44.596 1.00 4.55 338 MET A CA 1
ATOM 339 C CA . THR A 1 339 ? -9.725 46.170 46.828 1.00 8.72 339 THR A CA 1
ATOM 340 C CA . SER A 1 340 ? -10.408 42.478 47.491 1.00 14.03 340 SER A CA 1
ATOM 341 C CA . SER A 1 341 ? -13.289 42.830 45.039 1.00 12.60 341 SER A CA 1
ATOM 342 C CA . LEU A 1 342 ? -11.115 44.286 42.287 1.00 6.12 342 LEU A CA 1
ATOM 343 C CA . ALA A 1 343 ? -8.575 41.500 42.700 1.00 4.49 343 ALA A CA 1
ATOM 344 C CA . THR A 1 344 ? -11.405 38.991 42.384 1.00 10.49 344 THR A CA 1
ATOM 345 C CA . SER A 1 345 ? -12.768 40.756 39.306 1.00 8.73 345 SER A CA 1
ATOM 346 C CA . ILE A 1 346 ? -9.332 40.955 37.625 1.00 8.91 346 ILE A CA 1
ATOM 347 C CA . ASN A 1 347 ? -8.637 37.262 38.204 1.00 10.30 347 ASN A CA 1
ATOM 348 C CA . ASN A 1 348 ? -12.107 36.263 36.961 1.00 13.72 348 ASN A CA 1
ATOM 349 C CA . ASN A 1 349 ? -11.505 38.260 33.773 1.00 12.65 349 ASN A CA 1
ATOM 350 C CA . ALA A 1 350 ? -7.894 37.418 32.877 1.00 11.49 350 ALA A CA 1
ATOM 351 C CA . GLY A 1 351 ? -6.882 34.928 30.215 1.00 9.13 351 GLY A CA 1
ATOM 352 C CA . TYR A 1 352 ? -7.924 33.485 26.859 1.00 12.12 352 TYR A CA 1
ATOM 353 C CA . GLY A 1 353 ? -11.570 32.604 26.261 1.00 11.04 353 GLY A CA 1
ATOM 354 C CA . LYS A 1 354 ? -12.539 35.760 28.190 1.00 11.75 354 LYS A CA 1
ATOM 355 C CA . LEU A 1 355 ? -12.515 37.954 25.089 1.00 12.01 355 LEU A CA 1
#

Secondary structure (P-SEA, 3-state):
cccccccccccccccccccccccccbbbbbccaaaaaaaaccccccbbbbbbcbbbccccccccccaaaaaaccbbbbbcbbbbbbcccccccccbbbbbccccbbbbcbbbbccccccccccccccccccccccccccccccccccbbbbccccccccccccccccccccccccbbbcccccbbbbccccccccccccccccccccccccccccbbbbcccccccccccccccccbbbbbcbbbbbbccccccccccccccccccbbbbbcbbbbbcccccccccccccccccccccccbbbbccccccccccccccccbbbbbbbbbcbbbbbccccaaaaaaaaaccccccc

Radius of gyration: 19.43 Å; Cα contacts (8 Å, |Δi|>4): 1079; chains: 1; bounding box: 41×48×55 Å

Nearest PDB structures (foldseek):
  1pcl-assembly1_A  TM=1.003E+00  e=8.932E-70  Dickeya chrysanthemi
  1pe9-assembly2_B  TM=9.669E-0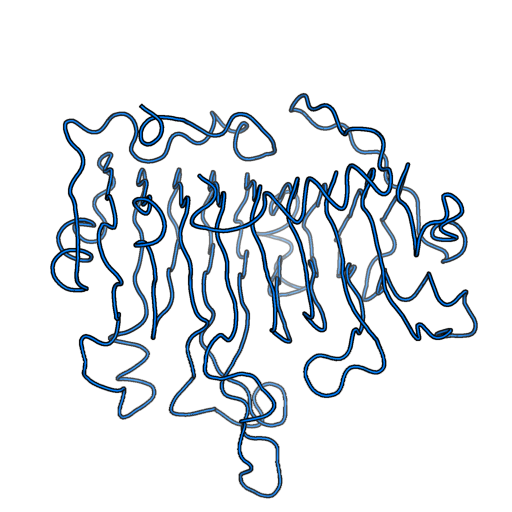1  e=3.424E-39  Dickeya chrysanthemi
  1jta-assembly1_A  TM=9.606E-01  e=6.805E-38  Dickeya chrysanthemi
  1jrg-assembly1_A  TM=9.646E-01  e=6.484E-37  Dickeya chrysanthemi
  1jrg-assembly2_B  TM=9.487E-01  e=2.003E-35  Dickeya chrysanthemi

Organism: Dickeya chrysanthemi (NCBI:txid556)

Foldseek 3Di:
DVLQDFDQDFLLCPPPHFRALNPPPDEAEDAEQVSVLVQQVPADQHRYEYEQAAEYEQCRPDDDDDQVSLVVRAEREHAEREGYHYDQPGQEYHAHADEDEQYERYEYYQHEFAWHFAPDWDACPVHFTDADGEHYEAHNYESYEAEQYEYENPPNALVNFDDDPNTTHGGGEEHYEAEFQHAREEYELAHYEREEHYAYYYDDLPPCVRQAPGSEYHYELYEYYLYQEDLPEYANYEYEYFAYYYEEECPDPRRHHQENYHYAHNYAYEAEAYEYQYYPFDDDPNFDSLCSNYHQHPHQHYYYYQYDYNQDSPRVVVRNPGDYDDDDDPRDDDRDRHHVVSNVVSVVRGHRSND

B-factor: mean 10.49, std 7.36, range [2.0, 42.23]

Sequence (355 aa):
AVETDAATTGWATQNGGTTGGAKAAKAVEVKNISDFKKALNGTDSSAKIIKVTGPIDISGGKAYTSFDDQKARSQISIPSNTTIIGVGSNGKFTNGSLVIKGVKNVILRNLYIETPVDVAPHYESGDGWNAEWDAAVIDNSTNVWVDHVTISDGSFTDDKYTTKDGEKYVQHDGALDIKKGSDYVTISYSRFELHDKTILIGHSDSNGSQDSGKLRVTFHNNVFDRVTERAPRVRFGSIHAYNNVYLGDVKHSVYPYLYSFGLGTSGSILSESNSFTLSNLKSIDGKNPECSIVKQFNSKVFSDKGSLVNGSTTTKLDTCGLTAYKPTLPYKYSAQTMTSSLATSINNNAGYGKL

InterPro domains:
  IPR002022 Pectate lyase [PF00544] (12-385)
  IPR002022 Pectate lyase [SM00656] (53-312)
  IPR011050 Pectin lyase fold/virulence factor [SSF51126] (36-384)
  IPR012334 Pectin lyase fold [G3DSA:2.160.20.10] (27-385)
  IPR045032 Pectin lyase family [PTHR31683] (37-381)